Protein AF-A0A954BK98-F1 (afdb_monomer_lite)

pLDDT: mean 98.16, std 0.57, range [96.06, 98.81]

Sequence (76 aa):
LIEHGWLDPMATPDDVLAIAKEMGAAGADWQLNAHGQCVHAFTTLGANDRANGVEYS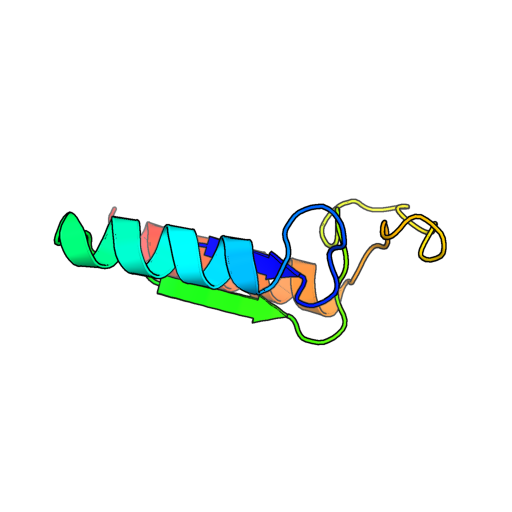ADADRRSFAHLKDFLAELF

Structure (mmCIF, N/CA/C/O backbone):
data_AF-A0A954BK98-F1
#
_entry.id   AF-A0A954BK98-F1
#
loop_
_atom_site.group_PDB
_atom_site.id
_atom_site.type_symbol
_atom_site.label_atom_id
_atom_site.label_alt_id
_atom_site.label_comp_id
_atom_site.label_asym_id
_atom_site.label_entity_id
_atom_site.label_seq_id
_atom_site.pdbx_PDB_ins_code
_atom_site.Cartn_x
_atom_site.Cartn_y
_atom_site.Cartn_z
_atom_site.occupancy
_atom_site.B_iso_or_equiv
_atom_site.auth_seq_id
_atom_site.auth_comp_id
_atom_site.auth_asym_id
_atom_site.auth_atom_id
_atom_site.pdbx_PDB_model_num
ATOM 1 N N . LEU A 1 1 ? -7.910 -0.493 5.531 1.00 98.19 1 LEU A N 1
ATOM 2 C CA . LEU A 1 1 ? -6.877 -1.273 4.815 1.00 98.19 1 LEU A CA 1
ATOM 3 C C . LEU A 1 1 ? -6.373 -0.490 3.601 1.00 98.19 1 LEU A C 1
ATOM 5 O O . LEU A 1 1 ? -7.202 0.004 2.846 1.00 98.19 1 LEU A O 1
ATOM 9 N N . ILE A 1 2 ? -5.055 -0.377 3.417 1.00 98.50 2 ILE A N 1
ATOM 10 C CA . ILE A 1 2 ? -4.394 0.205 2.235 1.00 98.50 2 ILE A CA 1
ATOM 11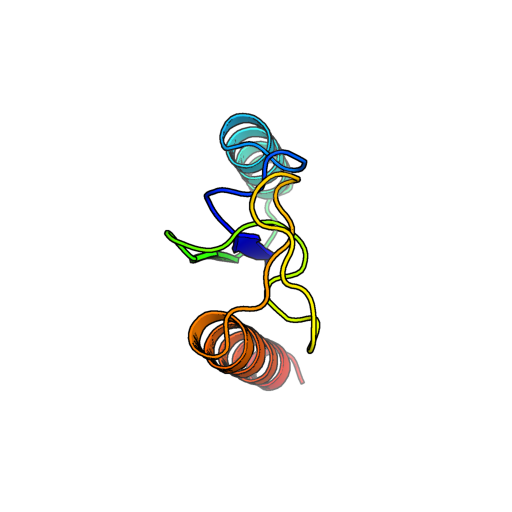 C C . ILE A 1 2 ? -3.427 -0.839 1.661 1.00 98.50 2 ILE A C 1
ATOM 13 O O . ILE A 1 2 ? -2.576 -1.353 2.382 1.00 98.50 2 ILE A O 1
ATOM 17 N N . GLU A 1 3 ? -3.528 -1.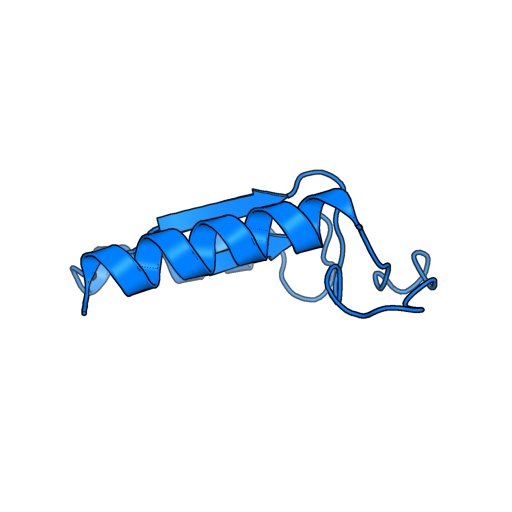125 0.365 1.00 98.62 3 GLU A N 1
ATOM 18 C CA . GLU A 1 3 ? -2.639 -2.042 -0.361 1.00 98.62 3 GLU A CA 1
ATOM 19 C C . GLU A 1 3 ? -1.846 -1.231 -1.387 1.00 98.62 3 GLU A C 1
ATOM 21 O O . GLU A 1 3 ? -2.416 -0.700 -2.339 1.00 98.62 3 GLU A O 1
ATOM 26 N N . HIS A 1 4 ? -0.542 -1.085 -1.170 1.00 98.62 4 HIS A N 1
ATOM 27 C CA . HIS A 1 4 ? 0.270 -0.090 -1.864 1.00 98.62 4 HIS A CA 1
ATOM 28 C C . HIS A 1 4 ? 1.441 -0.727 -2.620 1.00 98.62 4 HIS A C 1
ATOM 30 O O . HIS A 1 4 ? 2.176 -1.542 -2.064 1.00 98.62 4 HIS A O 1
ATOM 36 N N . GLY A 1 5 ? 1.646 -0.343 -3.882 1.00 98.50 5 GLY A N 1
ATOM 37 C CA . GLY A 1 5 ? 2.854 -0.687 -4.630 1.00 98.50 5 GLY A CA 1
ATOM 38 C C . GLY A 1 5 ? 3.988 0.275 -4.287 1.00 98.50 5 GLY A C 1
ATOM 39 O O . GLY A 1 5 ? 3.915 1.440 -4.647 1.00 98.50 5 GLY A O 1
ATOM 40 N N . TRP A 1 6 ? 5.044 -0.203 -3.622 1.00 98.31 6 TRP A N 1
ATOM 41 C CA . TRP A 1 6 ? 6.106 0.656 -3.066 1.00 98.31 6 TRP A CA 1
ATOM 42 C C . TRP A 1 6 ? 6.887 1.477 -4.105 1.00 98.31 6 TRP A C 1
ATOM 44 O O . TRP A 1 6 ? 7.498 2.490 -3.776 1.00 98.31 6 TRP A O 1
ATOM 54 N N . LEU A 1 7 ? 6.913 1.013 -5.353 1.00 98.12 7 LEU A N 1
ATOM 55 C CA . LEU A 1 7 ? 7.606 1.666 -6.461 1.00 98.12 7 LEU A CA 1
ATOM 56 C C . LEU A 1 7 ? 6.646 2.480 -7.344 1.00 98.12 7 LEU A C 1
ATOM 58 O O . LEU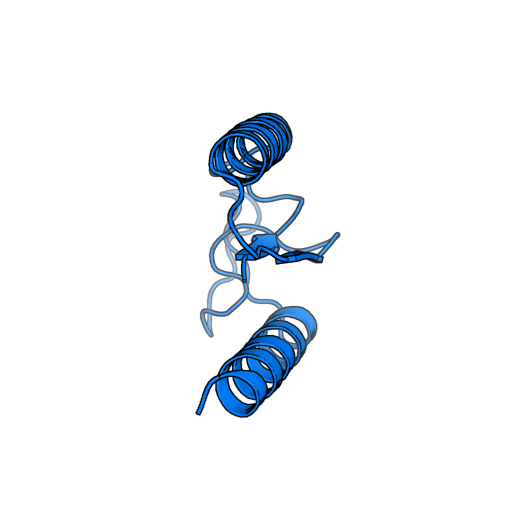 A 1 7 ? 7.040 2.879 -8.438 1.00 98.12 7 LEU A O 1
ATOM 62 N N . ASP A 1 8 ? 5.397 2.693 -6.917 1.00 98.19 8 ASP A N 1
ATOM 63 C CA . ASP A 1 8 ? 4.418 3.497 -7.650 1.00 98.19 8 ASP A CA 1
ATOM 64 C C . ASP A 1 8 ? 4.884 4.968 -7.735 1.00 98.19 8 ASP A C 1
ATOM 66 O O . ASP A 1 8 ? 4.980 5.646 -6.710 1.00 98.19 8 ASP A O 1
ATOM 70 N N . PRO A 1 9 ? 5.176 5.502 -8.938 1.00 97.56 9 PRO A N 1
ATOM 71 C CA . PRO A 1 9 ? 5.610 6.890 -9.078 1.00 97.56 9 PRO A CA 1
ATOM 72 C C . PRO A 1 9 ? 4.468 7.903 -8.896 1.00 97.56 9 PRO A C 1
ATOM 74 O O . PRO A 1 9 ? 4.738 9.097 -8.787 1.00 97.56 9 PRO A O 1
ATOM 77 N N . MET A 1 10 ? 3.208 7.456 -8.900 1.00 97.56 10 MET A N 1
ATOM 78 C CA . MET A 1 10 ? 2.011 8.285 -8.724 1.00 97.56 10 MET A CA 1
ATOM 79 C C . MET A 1 10 ? 1.593 8.405 -7.252 1.00 97.56 10 MET A C 1
ATOM 81 O O . MET A 1 10 ? 0.825 9.302 -6.913 1.00 97.56 10 MET A O 1
ATOM 85 N N . ALA A 1 11 ? 2.082 7.508 -6.392 1.00 97.44 11 ALA A N 1
ATOM 86 C CA . ALA A 1 11 ? 1.843 7.498 -4.952 1.00 97.44 11 ALA A CA 1
ATOM 87 C C . ALA A 1 11 ? 3.172 7.222 -4.240 1.00 97.44 11 ALA A C 1
ATOM 89 O O . ALA A 1 11 ? 3.558 6.081 -4.017 1.00 97.44 11 ALA A O 1
ATOM 90 N N . THR A 1 12 ? 3.910 8.278 -3.929 1.00 97.69 12 THR A N 1
ATOM 91 C CA . THR A 1 12 ? 5.290 8.179 -3.447 1.00 97.69 12 THR A CA 1
ATOM 92 C C . THR A 1 12 ? 5.367 7.736 -1.977 1.00 97.69 12 THR A C 1
ATOM 94 O O . THR A 1 12 ? 4.379 7.822 -1.241 1.00 97.69 12 THR A O 1
ATOM 97 N N . PRO A 1 13 ? 6.552 7.330 -1.475 1.00 96.62 13 PRO A N 1
ATOM 98 C CA . PRO A 1 13 ? 6.751 7.079 -0.046 1.00 96.62 13 PRO A CA 1
ATOM 99 C C . PRO A 1 13 ? 6.363 8.254 0.868 1.00 96.62 13 PRO A C 1
ATOM 101 O O . PRO A 1 13 ? 5.912 8.032 1.994 1.00 96.62 13 PRO A O 1
ATOM 104 N N . ASP A 1 14 ? 6.500 9.496 0.394 1.00 98.06 14 ASP A N 1
ATOM 105 C CA . ASP A 1 14 ? 6.087 10.679 1.153 1.00 98.06 14 ASP A CA 1
ATOM 106 C C . ASP A 1 14 ? 4.557 10.775 1.257 1.00 98.06 14 ASP A C 1
ATOM 108 O O . ASP A 1 14 ? 4.042 11.108 2.328 1.00 98.06 14 ASP A O 1
ATOM 112 N N . ASP A 1 15 ? 3.823 10.395 0.205 1.00 98.31 15 ASP A N 1
ATOM 113 C CA . ASP A 1 15 ? 2.356 10.319 0.226 1.00 98.31 15 ASP A CA 1
ATOM 114 C C . ASP A 1 15 ? 1.873 9.231 1.198 1.00 98.31 15 ASP A C 1
ATOM 116 O O . ASP A 1 15 ? 0.940 9.448 1.976 1.00 98.31 15 ASP A O 1
ATOM 120 N N . VAL A 1 16 ? 2.561 8.082 1.231 1.00 98.00 16 VAL A N 1
ATOM 121 C CA . VAL A 1 16 ? 2.306 7.003 2.203 1.00 98.00 16 VAL A CA 1
ATOM 122 C C . VAL A 1 16 ? 2.504 7.494 3.638 1.00 98.00 16 VAL A C 1
ATOM 124 O O . VAL A 1 16 ? 1.690 7.211 4.523 1.00 98.00 16 VAL A O 1
ATOM 127 N N . LEU A 1 17 ? 3.569 8.256 3.889 1.00 98.12 17 LEU A N 1
ATOM 128 C CA . LEU A 1 17 ? 3.814 8.835 5.205 1.00 98.12 17 LEU A CA 1
ATOM 129 C C . LEU A 1 17 ? 2.762 9.894 5.565 1.00 98.12 17 LEU A C 1
ATOM 131 O O . LEU A 1 17 ? 2.373 9.993 6.732 1.00 98.12 17 LEU A O 1
ATOM 135 N N . ALA A 1 18 ? 2.310 10.689 4.594 1.00 98.62 18 ALA A N 1
ATOM 136 C CA . ALA A 1 18 ? 1.285 11.704 4.801 1.00 98.62 18 ALA A CA 1
ATOM 137 C C . ALA A 1 18 ? -0.054 11.074 5.215 1.00 98.62 18 ALA A C 1
ATOM 139 O O . ALA A 1 18 ? -0.593 11.440 6.262 1.00 98.62 18 ALA A O 1
ATOM 140 N N . ILE A 1 19 ? -0.539 10.070 4.476 1.00 98.19 19 ILE A N 1
ATOM 141 C CA . ILE A 1 19 ? -1.810 9.405 4.799 1.00 98.19 19 ILE A CA 1
ATOM 142 C C . ILE A 1 19 ? -1.733 8.627 6.120 1.00 98.19 19 ILE A C 1
ATOM 144 O O . ILE A 1 19 ? -2.678 8.653 6.904 1.00 98.19 19 ILE A O 1
ATOM 148 N N . ALA A 1 20 ? -0.591 8.001 6.436 1.00 98.25 20 ALA A N 1
ATOM 149 C CA . ALA A 1 20 ? -0.387 7.322 7.719 1.00 98.25 20 ALA A CA 1
ATOM 150 C C . ALA A 1 20 ? -0.512 8.287 8.912 1.00 98.25 20 ALA A C 1
ATOM 152 O O . ALA A 1 20 ? -1.114 7.950 9.936 1.00 98.25 20 ALA A O 1
ATOM 153 N N . LYS A 1 21 ? 0.028 9.508 8.780 1.00 98.56 21 LYS A N 1
ATOM 154 C CA . LYS A 1 21 ? -0.117 10.562 9.796 1.00 98.56 21 LYS A CA 1
ATOM 155 C C . LYS A 1 21 ? -1.562 11.034 9.918 1.00 98.56 21 LYS A C 1
ATOM 157 O O . LYS A 1 21 ? -2.029 11.202 11.040 1.00 98.56 21 LYS A O 1
ATOM 162 N N . GLU A 1 22 ? -2.255 11.239 8.799 1.00 98.69 22 GLU A N 1
ATOM 163 C CA . GLU A 1 22 ? -3.660 11.660 8.785 1.00 98.69 22 GLU A CA 1
ATOM 164 C C . GLU A 1 22 ? -4.561 10.635 9.487 1.00 98.69 22 GLU A C 1
ATOM 166 O O . GLU A 1 22 ? -5.288 10.988 10.415 1.00 98.69 22 GLU A O 1
ATOM 171 N N . MET A 1 23 ? -4.440 9.354 9.124 1.00 98.62 23 MET A N 1
ATOM 172 C CA . MET A 1 23 ? -5.211 8.269 9.738 1.00 98.62 23 MET A CA 1
ATOM 173 C C . MET A 1 23 ? -4.914 8.132 11.236 1.00 98.62 23 MET A C 1
ATOM 175 O O . MET A 1 23 ? -5.832 7.977 12.044 1.00 98.62 23 MET A O 1
ATOM 179 N N . GLY A 1 24 ? -3.637 8.248 11.624 1.00 98.12 24 GLY A N 1
ATOM 180 C CA . GLY A 1 24 ? -3.230 8.252 13.028 1.00 98.12 24 GLY A CA 1
ATOM 181 C C . GLY A 1 24 ? -3.803 9.436 13.814 1.00 98.12 24 GLY A C 1
ATOM 182 O O . GLY A 1 24 ? -4.307 9.250 14.918 1.00 98.12 24 GLY A O 1
ATOM 183 N N . ALA A 1 25 ? -3.784 10.643 13.243 1.00 98.62 25 ALA A N 1
ATOM 184 C CA . ALA A 1 25 ? -4.355 11.838 13.868 1.00 98.62 25 ALA A CA 1
ATOM 185 C C . ALA A 1 25 ? -5.884 11.762 14.001 1.00 98.62 25 ALA A C 1
ATOM 187 O O . ALA A 1 25 ? -6.442 12.281 14.967 1.00 98.62 25 ALA A O 1
ATOM 188 N N . ALA A 1 26 ? -6.555 11.091 13.063 1.00 98.62 26 ALA A N 1
ATOM 189 C CA . ALA A 1 26 ? -7.990 10.839 13.112 1.00 98.62 26 ALA A CA 1
ATOM 190 C C . ALA A 1 26 ? -8.389 9.750 14.129 1.00 98.62 26 ALA A C 1
ATOM 192 O O . ALA A 1 26 ? -9.578 9.578 14.393 1.00 98.62 26 ALA A O 1
ATOM 193 N N . GLY A 1 27 ? -7.425 9.007 14.690 1.00 98.38 27 GLY A N 1
ATOM 194 C CA . GLY A 1 27 ? -7.704 7.852 15.546 1.00 98.38 27 GLY A CA 1
ATOM 195 C C . GLY A 1 27 ? -8.393 6.707 14.798 1.00 98.38 27 GLY A C 1
ATOM 196 O O . GLY A 1 27 ? -9.136 5.942 15.408 1.00 98.38 27 GLY A O 1
ATOM 197 N N . ALA A 1 28 ? -8.192 6.615 13.480 1.00 98.31 28 ALA A N 1
ATOM 198 C CA . ALA A 1 28 ? -8.774 5.561 12.663 1.00 98.31 28 ALA A CA 1
ATOM 199 C C . ALA A 1 28 ? -8.118 4.206 12.967 1.00 98.31 28 ALA A C 1
ATOM 201 O O . ALA A 1 28 ? -6.917 4.134 13.229 1.00 98.31 28 ALA A O 1
ATOM 202 N N . ASP A 1 29 ? -8.892 3.127 12.864 1.00 97.81 29 ASP A N 1
ATOM 203 C CA . ASP A 1 29 ? -8.343 1.776 12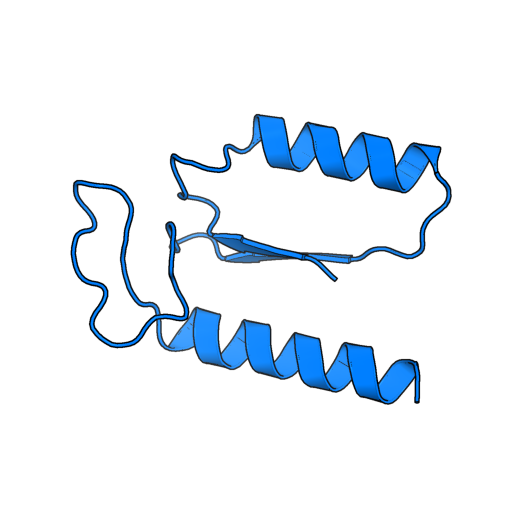.781 1.00 97.81 29 ASP A CA 1
ATOM 204 C C . ASP A 1 29 ? -7.911 1.508 11.333 1.00 97.81 29 ASP A C 1
ATOM 206 O O . ASP A 1 29 ? -8.737 1.375 10.422 1.00 97.81 29 ASP A O 1
ATOM 210 N N . TRP A 1 30 ? -6.600 1.534 11.090 1.00 97.81 30 TRP A N 1
ATOM 211 C CA . TRP A 1 30 ? -6.034 1.412 9.754 1.00 97.81 30 TRP A CA 1
ATOM 212 C C . TRP A 1 30 ? -4.841 0.462 9.727 1.00 97.81 30 TRP A C 1
ATOM 214 O O . TRP A 1 30 ? -4.072 0.330 10.675 1.00 97.81 30 TRP A O 1
ATOM 224 N N . GLN A 1 31 ? -4.677 -0.178 8.574 1.00 98.12 31 GLN A N 1
ATOM 225 C CA . GLN A 1 31 ? -3.570 -1.071 8.260 1.00 98.12 31 GLN A CA 1
ATOM 226 C C . GLN A 1 31 ? -3.076 -0.736 6.853 1.00 98.12 31 GLN A C 1
ATOM 228 O O . GLN A 1 31 ? -3.892 -0.393 5.986 1.00 98.12 31 GLN A O 1
ATOM 233 N N . LEU A 1 32 ? -1.768 -0.851 6.622 1.00 98.31 32 LEU A N 1
ATOM 234 C CA . LEU A 1 32 ? -1.134 -0.656 5.320 1.00 98.31 32 LEU A CA 1
ATOM 235 C C . LEU A 1 32 ? -0.181 -1.808 5.016 1.00 98.31 32 LEU A C 1
ATOM 237 O O . LEU A 1 32 ? 0.699 -2.116 5.816 1.00 98.31 32 LEU A O 1
ATOM 241 N N . ASN A 1 33 ? -0.319 -2.374 3.821 1.00 98.25 33 ASN A N 1
ATOM 242 C CA . ASN A 1 33 ? 0.576 -3.379 3.268 1.00 98.25 33 ASN A CA 1
ATOM 243 C C . ASN A 1 33 ? 1.306 -2.799 2.050 1.00 98.25 33 ASN A C 1
ATOM 245 O O . ASN A 1 33 ? 0.680 -2.434 1.054 1.00 98.25 33 ASN A O 1
ATOM 249 N N . ALA A 1 34 ? 2.637 -2.713 2.130 1.00 98.06 34 ALA A N 1
ATOM 250 C CA . ALA A 1 34 ? 3.488 -2.240 1.040 1.00 98.06 34 ALA A CA 1
ATOM 251 C C . ALA A 1 34 ? 4.112 -3.419 0.273 1.00 98.06 34 ALA A C 1
ATOM 253 O O . ALA A 1 34 ? 4.867 -4.222 0.825 1.00 98.06 34 ALA A O 1
ATOM 254 N N . HIS A 1 35 ? 3.839 -3.498 -1.028 1.00 98.38 35 HIS A N 1
ATOM 255 C CA . HIS A 1 35 ? 4.359 -4.515 -1.939 1.00 98.38 35 HIS A CA 1
ATOM 256 C C . HIS A 1 35 ? 5.631 -4.000 -2.621 1.00 98.38 35 HIS A C 1
ATOM 258 O O . HIS A 1 35 ? 5.581 -3.231 -3.580 1.00 98.38 35 HIS A O 1
ATOM 264 N N . GLY A 1 36 ? 6.789 -4.433 -2.115 1.00 97.62 36 GLY A N 1
ATOM 265 C CA . GLY A 1 36 ? 8.095 -3.805 -2.376 1.00 97.62 36 GLY A CA 1
ATOM 266 C C . GLY A 1 36 ? 8.582 -3.730 -3.832 1.00 97.62 36 GLY A C 1
ATOM 267 O O . GLY A 1 36 ? 9.446 -2.915 -4.128 1.00 97.62 36 GLY A O 1
ATOM 268 N N . GLN A 1 37 ? 8.069 -4.569 -4.737 1.00 97.06 37 GLN A N 1
ATOM 269 C CA . GLN A 1 37 ? 8.470 -4.596 -6.158 1.00 97.06 37 GLN A CA 1
ATOM 270 C C . GLN A 1 37 ? 7.377 -4.090 -7.110 1.00 97.06 37 GLN A C 1
ATOM 272 O O . GLN A 1 37 ? 7.560 -4.121 -8.330 1.00 97.06 37 GLN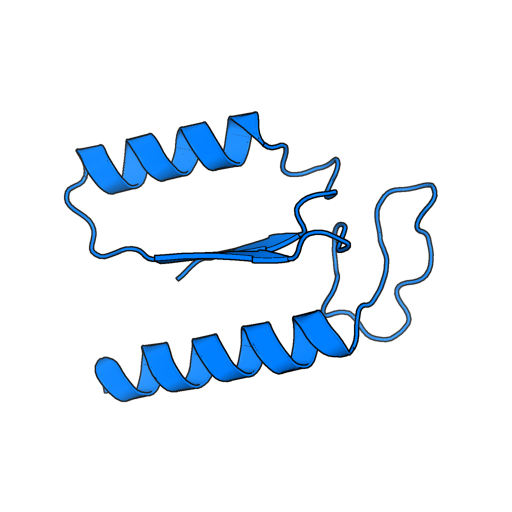 A O 1
ATOM 277 N N . CYS A 1 38 ? 6.244 -3.662 -6.554 1.00 98.38 38 CYS A N 1
ATOM 278 C CA . CYS A 1 38 ? 5.055 -3.300 -7.310 1.00 98.38 38 CYS A CA 1
ATOM 279 C C . CYS A 1 38 ? 5.011 -1.804 -7.578 1.00 98.38 38 CYS A C 1
ATOM 281 O O . CYS A 1 38 ? 5.387 -1.005 -6.723 1.00 98.38 38 CYS A O 1
ATOM 283 N N . VAL A 1 39 ? 4.526 -1.464 -8.763 1.00 98.50 39 VAL A N 1
ATOM 284 C CA . VAL A 1 39 ? 4.253 -0.098 -9.210 1.00 98.50 39 VAL A CA 1
ATOM 285 C C . VAL A 1 39 ? 2.731 0.103 -9.286 1.00 98.50 39 VAL A C 1
ATOM 287 O O . VAL A 1 39 ? 1.973 -0.704 -8.734 1.00 98.50 39 VAL A O 1
ATOM 290 N N . HIS A 1 40 ? 2.268 1.155 -9.960 1.00 98.44 40 HIS A N 1
ATOM 291 C CA . HIS A 1 40 ? 0.846 1.396 -10.164 1.00 98.44 40 HIS A CA 1
ATOM 292 C C . HIS A 1 40 ? 0.162 0.224 -10.891 1.00 98.44 40 HIS A C 1
ATOM 294 O O . HIS A 1 40 ? 0.772 -0.492 -11.689 1.00 98.44 40 HIS A O 1
ATOM 300 N N . ALA A 1 41 ? -1.137 0.053 -10.635 1.00 98.12 41 ALA A N 1
ATOM 301 C CA . ALA A 1 41 ? -1.991 -0.954 -11.270 1.00 98.12 41 ALA A CA 1
ATOM 302 C C . ALA A 1 41 ? -1.530 -2.422 -11.112 1.00 98.12 41 ALA A C 1
ATOM 304 O O . ALA A 1 41 ? -1.820 -3.256 -11.972 1.00 98.12 41 ALA A O 1
ATOM 305 N N . PHE A 1 42 ? -0.881 -2.776 -9.995 1.00 98.50 42 PHE A N 1
ATOM 306 C CA . PHE A 1 42 ? -0.367 -4.135 -9.758 1.00 98.50 42 PHE A CA 1
ATOM 307 C C . PHE A 1 42 ? -1.425 -5.254 -9.751 1.00 98.50 42 PHE A C 1
ATOM 309 O O . PHE A 1 42 ? -1.061 -6.423 -9.853 1.00 98.50 42 PHE A O 1
ATOM 316 N N . THR A 1 43 ? -2.716 -4.920 -9.686 1.00 98.56 43 THR A N 1
ATOM 317 C CA . THR A 1 43 ? -3.855 -5.854 -9.787 1.00 98.56 43 THR A CA 1
ATOM 318 C C . THR A 1 43 ? -4.487 -5.915 -11.184 1.00 98.56 43 THR A C 1
ATOM 320 O O . THR A 1 43 ? -5.399 -6.701 -11.425 1.00 98.56 43 THR A O 1
ATOM 323 N N . THR A 1 44 ? -4.043 -5.081 -12.130 1.00 98.56 44 THR A N 1
ATOM 324 C CA . THR A 1 44 ? -4.661 -4.981 -13.460 1.00 98.56 44 THR A CA 1
ATOM 325 C C . THR A 1 44 ? -4.020 -5.966 -14.427 1.00 98.56 44 THR A C 1
ATOM 327 O O . THR A 1 44 ? -2.904 -5.753 -14.897 1.00 98.56 44 THR A O 1
ATOM 330 N N . LEU A 1 45 ? -4.738 -7.040 -14.764 1.00 97.88 45 LEU A N 1
ATOM 331 C CA . LEU A 1 45 ? -4.280 -8.015 -15.756 1.00 97.88 45 LEU A CA 1
ATOM 332 C C . LEU A 1 45 ? -3.928 -7.333 -17.085 1.00 97.88 45 LEU A C 1
ATOM 334 O O . LEU A 1 45 ? -4.711 -6.559 -17.632 1.00 97.88 45 LEU A O 1
ATOM 338 N N . GLY A 1 46 ? -2.748 -7.652 -17.615 1.00 96.94 46 GLY A N 1
ATOM 339 C CA . GLY A 1 46 ? -2.243 -7.089 -18.869 1.00 96.94 46 GLY A CA 1
ATOM 340 C C . GLY A 1 46 ? -1.504 -5.754 -18.731 1.00 96.94 46 GLY A C 1
ATOM 341 O O . GLY A 1 46 ? -0.906 -5.314 -19.711 1.00 96.94 46 GLY A O 1
ATOM 342 N N . ALA A 1 47 ? -1.474 -5.134 -17.545 1.00 97.69 47 ALA A N 1
ATOM 343 C CA . ALA A 1 47 ? -0.588 -4.004 -17.274 1.00 97.69 47 ALA A CA 1
ATOM 344 C C . ALA A 1 47 ? 0.881 -4.446 -17.405 1.00 97.69 47 ALA A C 1
ATOM 346 O O . ALA A 1 47 ? 1.323 -5.354 -16.703 1.00 97.69 47 ALA A O 1
ATOM 347 N N . ASN A 1 48 ? 1.631 -3.832 -18.321 1.00 97.81 48 ASN A N 1
ATOM 348 C CA . ASN A 1 48 ? 3.014 -4.216 -18.623 1.00 97.81 48 ASN A CA 1
ATOM 349 C C . ASN A 1 48 ? 3.807 -3.046 -19.233 1.00 97.81 48 ASN A C 1
ATOM 351 O O . ASN A 1 48 ? 4.403 -3.159 -20.303 1.00 97.81 48 ASN A O 1
ATOM 355 N N . ASP A 1 49 ? 3.757 -1.894 -18.576 1.00 97.69 49 ASP A N 1
ATOM 356 C CA . ASP A 1 49 ? 4.467 -0.676 -18.959 1.00 97.69 49 ASP A CA 1
ATOM 357 C C . ASP A 1 49 ? 5.234 -0.109 -17.756 1.00 97.69 49 ASP A C 1
ATOM 359 O O . ASP A 1 49 ? 4.969 0.978 -17.231 1.00 97.69 49 ASP A O 1
ATOM 363 N N . ARG A 1 50 ? 6.203 -0.897 -17.276 1.00 96.06 50 ARG A N 1
ATOM 364 C CA . ARG A 1 50 ? 6.999 -0.554 -16.091 1.00 96.06 50 ARG A CA 1
ATOM 365 C C . ARG A 1 50 ? 7.794 0.742 -16.270 1.00 96.06 50 ARG A C 1
ATOM 367 O O . ARG A 1 50 ? 8.061 1.420 -15.283 1.00 96.06 50 ARG A O 1
ATOM 374 N N . ALA A 1 51 ? 8.139 1.111 -17.506 1.00 97.38 51 ALA A N 1
ATOM 375 C CA . ALA A 1 51 ? 8.817 2.372 -17.808 1.00 97.38 51 ALA A CA 1
ATOM 376 C C . ALA A 1 51 ? 7.969 3.595 -17.418 1.00 97.38 51 ALA A C 1
ATOM 378 O O . ALA A 1 51 ? 8.521 4.589 -16.954 1.00 97.38 51 ALA A O 1
ATOM 379 N N . ASN A 1 52 ? 6.642 3.487 -17.537 1.00 97.00 52 ASN A N 1
ATOM 380 C CA . ASN A 1 52 ? 5.684 4.490 -17.072 1.00 97.00 52 ASN A CA 1
ATOM 381 C C . ASN A 1 52 ? 5.100 4.167 -15.682 1.00 97.00 52 ASN A C 1
ATOM 383 O O . ASN A 1 52 ? 4.122 4.780 -15.260 1.00 97.00 52 ASN A O 1
ATOM 387 N N . GLY A 1 53 ? 5.699 3.217 -14.953 1.00 97.62 53 GLY A N 1
ATOM 388 C CA . GLY A 1 53 ? 5.303 2.870 -13.590 1.00 97.62 53 GLY A CA 1
ATOM 389 C C . GLY A 1 53 ? 3.993 2.094 -13.482 1.00 97.62 53 GLY A C 1
ATOM 390 O O . GLY A 1 53 ? 3.333 2.192 -12.455 1.00 97.62 53 GLY A O 1
ATOM 391 N N . VAL A 1 54 ? 3.612 1.330 -14.509 1.00 98.25 54 VAL A N 1
ATOM 392 C CA . VAL A 1 54 ? 2.368 0.546 -14.540 1.00 98.25 54 VAL A CA 1
ATOM 393 C C . VAL A 1 54 ? 2.692 -0.910 -14.869 1.00 98.25 54 VAL A C 1
ATOM 395 O O . VAL A 1 54 ? 3.152 -1.207 -15.965 1.00 98.25 54 VAL A O 1
ATOM 398 N N . GLU A 1 55 ? 2.469 -1.854 -13.960 1.00 98.56 55 GLU A N 1
ATOM 399 C CA . GLU A 1 55 ? 2.817 -3.262 -14.201 1.00 98.56 55 GLU A CA 1
ATOM 400 C C . GLU A 1 55 ? 2.019 -4.195 -13.296 1.00 98.56 55 GLU A C 1
ATOM 402 O O . GLU A 1 55 ? 1.928 -3.970 -12.092 1.00 98.56 55 GLU A O 1
ATOM 407 N N . TYR A 1 56 ? 1.486 -5.270 -13.873 1.00 98.69 56 TYR A N 1
ATOM 408 C CA . TYR A 1 56 ? 0.802 -6.331 -13.150 1.00 98.69 56 TYR A CA 1
ATOM 409 C C . TYR A 1 56 ? 1.768 -7.157 -12.292 1.00 98.69 56 TYR A C 1
ATOM 411 O O . TYR A 1 56 ? 2.829 -7.575 -12.754 1.00 98.69 56 TYR A O 1
ATOM 419 N N . SER A 1 57 ? 1.355 -7.497 -11.069 1.00 98.62 57 SER A N 1
ATOM 420 C CA . SER A 1 57 ? 2.069 -8.435 -10.205 1.00 98.62 57 SER A CA 1
ATOM 421 C C . SER A 1 57 ? 1.118 -9.484 -9.642 1.00 98.62 57 SER A C 1
ATOM 423 O O . SER A 1 57 ? 0.353 -9.216 -8.718 1.00 98.62 57 SER A O 1
ATOM 425 N N . ALA A 1 58 ? 1.221 -10.715 -10.148 1.00 98.38 58 ALA A N 1
ATOM 426 C CA . ALA A 1 58 ? 0.378 -11.831 -9.715 1.00 98.38 58 ALA A CA 1
ATOM 427 C C . ALA A 1 58 ? 0.469 -12.118 -8.206 1.00 98.38 58 ALA A C 1
ATOM 429 O O . ALA A 1 58 ? -0.523 -12.478 -7.570 1.00 98.38 58 ALA A O 1
ATOM 430 N N . ASP A 1 59 ? 1.653 -11.949 -7.613 1.00 98.56 59 ASP A N 1
ATOM 431 C CA . ASP A 1 59 ? 1.837 -12.160 -6.180 1.00 98.56 59 ASP A CA 1
ATOM 432 C C . ASP A 1 59 ? 1.186 -11.061 -5.340 1.00 98.56 59 ASP A C 1
ATOM 434 O O . ASP A 1 59 ? 0.547 -11.376 -4.334 1.00 98.56 59 ASP A O 1
ATOM 438 N N . ALA A 1 60 ? 1.338 -9.792 -5.728 1.00 98.62 60 ALA A N 1
ATOM 439 C CA . ALA A 1 60 ? 0.737 -8.685 -4.990 1.00 98.62 60 ALA A CA 1
ATOM 440 C C . ALA A 1 60 ? -0.781 -8.650 -5.156 1.00 98.62 60 ALA A C 1
ATOM 442 O O . ALA A 1 60 ? -1.471 -8.416 -4.173 1.00 98.62 60 ALA A O 1
ATOM 443 N N . ASP A 1 61 ? -1.297 -8.972 -6.343 1.00 98.81 61 ASP A N 1
ATOM 444 C CA . ASP A 1 61 ? -2.726 -9.162 -6.609 1.00 98.81 61 ASP A CA 1
ATOM 445 C C . ASP A 1 61 ? -3.335 -10.238 -5.697 1.00 98.81 61 ASP A C 1
ATOM 447 O O . ASP A 1 61 ? -4.252 -9.988 -4.912 1.00 98.81 61 ASP A O 1
ATOM 451 N N . ARG A 1 62 ? -2.737 -11.435 -5.679 1.00 98.75 62 ARG A N 1
ATOM 452 C CA . ARG A 1 62 ? -3.205 -12.527 -4.816 1.00 98.75 62 ARG A CA 1
ATOM 453 C C . ARG A 1 62 ? -3.145 -12.171 -3.326 1.00 98.75 62 ARG A C 1
ATOM 455 O O . ARG A 1 62 ? -4.036 -12.569 -2.574 1.00 98.75 62 ARG A O 1
ATOM 462 N N . ARG A 1 63 ? -2.082 -11.494 -2.876 1.00 98.75 63 ARG A N 1
ATOM 463 C CA . ARG A 1 63 ? -1.891 -11.121 -1.461 1.00 98.75 63 ARG A CA 1
ATOM 464 C C . ARG A 1 63 ? -2.838 -10.005 -1.039 1.00 98.75 63 ARG A C 1
ATOM 466 O O . ARG A 1 63 ? -3.516 -10.168 -0.032 1.00 98.75 63 ARG A O 1
ATOM 473 N N . SER A 1 64 ? -2.932 -8.930 -1.819 1.00 98.75 64 SER A N 1
ATOM 474 C CA . SER A 1 64 ? -3.808 -7.796 -1.517 1.00 98.75 64 SER A CA 1
ATOM 475 C C . SER A 1 64 ? -5.270 -8.230 -1.439 1.00 98.75 64 SER A C 1
ATOM 477 O O . SER A 1 64 ? -5.993 -7.830 -0.529 1.00 98.75 64 SER A O 1
ATOM 479 N N . PHE A 1 65 ? -5.692 -9.137 -2.325 1.00 98.69 65 PHE A N 1
ATOM 480 C CA . PHE A 1 65 ? -7.039 -9.687 -2.288 1.00 98.69 65 PHE A CA 1
ATOM 481 C C . PHE A 1 65 ? -7.268 -10.624 -1.093 1.00 98.69 65 PHE A C 1
ATOM 483 O O . PHE A 1 65 ? -8.370 -10.671 -0.549 1.00 98.69 65 PHE A O 1
ATOM 490 N N . ALA A 1 66 ? -6.251 -11.374 -0.656 1.00 98.81 66 ALA A N 1
ATOM 491 C CA . ALA A 1 66 ? -6.344 -12.159 0.574 1.00 98.81 66 ALA A CA 1
ATOM 492 C C . ALA A 1 66 ? -6.534 -11.250 1.798 1.00 98.81 66 ALA A C 1
ATOM 494 O O . ALA A 1 66 ? -7.487 -11.454 2.543 1.00 98.81 66 ALA A O 1
ATOM 495 N N . HIS A 1 67 ? -5.722 -10.197 1.929 1.00 98.69 67 HIS A N 1
ATOM 496 C CA . HIS A 1 67 ? -5.850 -9.226 3.017 1.00 98.69 67 HIS A CA 1
ATOM 497 C C . HIS A 1 67 ? -7.208 -8.516 3.007 1.00 98.69 67 HIS A C 1
ATOM 499 O O . HIS A 1 67 ? -7.806 -8.325 4.060 1.00 98.69 67 HIS A O 1
ATOM 505 N N . LEU A 1 68 ? -7.731 -8.163 1.825 1.00 98.56 68 LEU A N 1
ATOM 506 C CA . LEU A 1 68 ? -9.067 -7.577 1.697 1.00 98.56 68 LEU A CA 1
ATOM 507 C C . LEU A 1 68 ? -10.149 -8.506 2.256 1.00 98.56 68 LEU A C 1
ATOM 509 O O . LEU A 1 68 ? -11.031 -8.048 2.979 1.00 98.56 68 LEU A O 1
ATOM 513 N N . LYS A 1 69 ? -10.098 -9.800 1.924 1.00 98.69 69 LYS A N 1
ATOM 514 C CA . LYS A 1 69 ? -11.069 -10.773 2.441 1.00 98.69 69 LYS A CA 1
ATOM 515 C C . LYS A 1 69 ? -10.978 -10.911 3.955 1.00 98.69 69 LYS A C 1
ATOM 517 O O . LYS A 1 69 ? -12.019 -10.919 4.600 1.00 98.69 69 LYS A O 1
ATOM 522 N N . ASP A 1 70 ? -9.766 -11.000 4.496 1.00 98.50 70 ASP A N 1
ATOM 523 C CA . ASP A 1 70 ? -9.553 -11.134 5.938 1.00 98.50 70 ASP A CA 1
ATOM 524 C C . ASP A 1 70 ? -10.059 -9.885 6.678 1.00 98.50 70 ASP A C 1
ATOM 526 O O . ASP A 1 70 ? -10.813 -10.005 7.639 1.00 98.50 70 ASP A O 1
ATOM 530 N N . PHE A 1 71 ? -9.753 -8.690 6.160 1.00 98.38 71 PHE A N 1
ATOM 531 C CA . PHE A 1 71 ? -10.245 -7.419 6.697 1.00 98.38 71 PHE A CA 1
ATOM 532 C C . PHE A 1 71 ? -11.777 -7.327 6.681 1.00 98.38 71 PHE A C 1
ATOM 534 O O . PHE A 1 71 ? -12.385 -6.877 7.644 1.00 98.38 71 PHE A O 1
ATOM 541 N N . LEU A 1 72 ? -12.431 -7.760 5.598 1.00 98.38 72 LEU A N 1
ATOM 542 C CA . LEU A 1 72 ? -13.895 -7.748 5.525 1.00 98.38 72 LEU A CA 1
ATOM 543 C C . LEU A 1 72 ? -14.535 -8.793 6.448 1.00 98.38 72 LEU A C 1
ATOM 545 O O . LEU A 1 72 ? -15.577 -8.508 7.027 1.00 98.38 72 LEU A O 1
ATOM 549 N N . ALA A 1 73 ? -13.922 -9.969 6.604 1.00 98.56 73 ALA A N 1
ATOM 550 C CA . ALA A 1 73 ? -14.409 -11.022 7.498 1.00 98.56 73 ALA A CA 1
ATOM 551 C C . ALA A 1 73 ? -14.292 -10.655 8.988 1.00 98.56 73 ALA A C 1
ATOM 553 O O . ALA A 1 73 ? -15.013 -11.204 9.814 1.00 98.56 73 ALA A O 1
ATOM 554 N N . GLU A 1 74 ? -13.386 -9.743 9.344 1.00 98.00 74 GLU A N 1
ATOM 555 C CA . GLU A 1 74 ? -13.305 -9.180 10.695 1.00 98.00 74 GLU A CA 1
ATOM 556 C C . GLU A 1 74 ? -14.486 -8.241 11.005 1.00 98.00 74 GLU A C 1
ATOM 558 O O . GLU A 1 74 ? -14.921 -8.146 12.153 1.00 98.00 74 GLU A O 1
ATOM 563 N N . LEU A 1 75 ? -15.021 -7.556 9.989 1.00 97.31 75 LEU A N 1
ATOM 564 C CA . LEU A 1 75 ? -16.009 -6.486 10.155 1.00 97.31 75 LEU A CA 1
ATOM 565 C C . LEU A 1 75 ? -17.473 -6.929 10.001 1.00 97.31 75 LEU A C 1
ATOM 567 O O . LEU A 1 75 ? -18.360 -6.214 10.476 1.00 97.31 75 LEU A O 1
ATOM 571 N N . PHE A 1 76 ? -17.739 -8.050 9.323 1.00 96.56 76 PHE A N 1
ATOM 572 C CA . PHE A 1 76 ? -19.083 -8.489 8.917 1.00 96.56 76 PHE A CA 1
ATOM 573 C C . PHE A 1 76 ? -19.315 -9.977 9.181 1.00 96.56 76 PHE A C 1
ATOM 575 O O . PHE A 1 76 ? -20.459 -10.317 9.565 1.00 96.56 76 PHE A O 1
#

Foldseek 3Di:
DAQEEQQAPVQHPVNVVVVVVVCVVVVHDDDYDYDDHAYPCQLPPPFDPVVNRTHHDPVSNVVVVVVVVVVVVVVD

Secondary structure (DSSP, 8-state):
-EEEETT-TTS-HHHHHHHHHHHHHTT----EEEETT--BTTTSTT-EEGGGTEE--HHHHHHHHHHHHHHHHHH-

Radius of gyration: 13.32 Å; chains: 1; bounding box: 28×24×34 Å